Protein AF-A0A9D6PMY3-F1 (afdb_monomer)

Foldseek 3Di:
DDDPQQQAPLCPPPDPVSVVCRNPDDD

Secondary structure (DSSP, 8-state):
--------GGGG---HHHHHTTTS---

pLDDT: mean 84.42, std 14.11, range [46.25, 97.62]

Nearest PDB structures (foldseek):
  3ira-assembly1_A  TM=8.530E-01  e=2.286E-01  Methanosarcina mazei Go1

Radius of gyration: 9.67 Å; Cα contacts (8 Å, |Δi|>4): 26; chains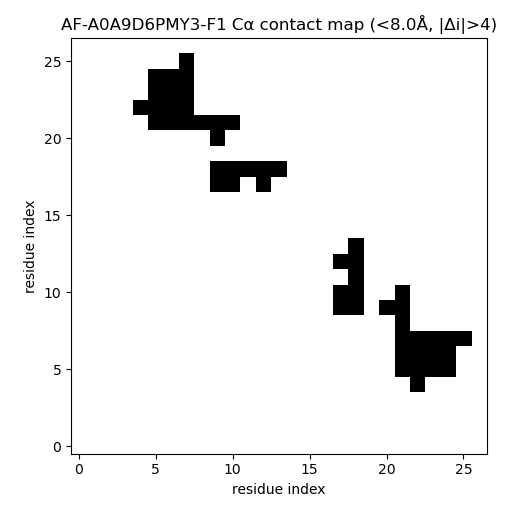: 1; bounding box: 27×13×20 Å

Sequence (27 aa):
MSEPTHTNHLIHETSPYLLQHAHNPVD

Solvent-accessible surface area (backbone atoms only — not comparable to full-atom values): 1830 Å² total; per-residue (Å²): 133,86,78,84,82,44,67,45,80,35,67,77,48,88,50,71,74,45,42,70,50,11,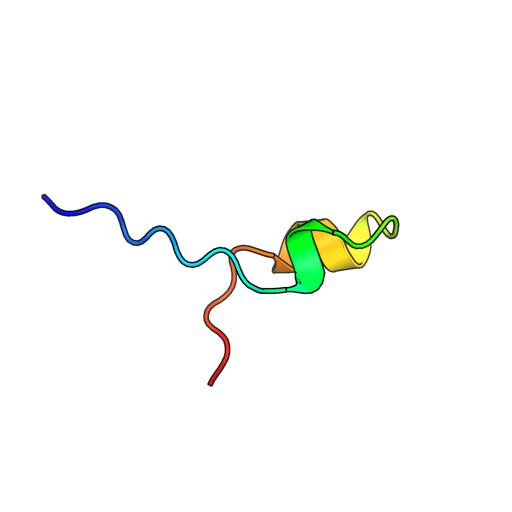63,47,85,74,135

Structure (mmCIF, N/CA/C/O backbone):
data_AF-A0A9D6PMY3-F1
#
_entry.id   AF-A0A9D6PMY3-F1
#
loop_
_atom_site.group_PDB
_atom_site.id
_atom_site.type_symbol
_atom_site.label_atom_id
_atom_site.label_alt_id
_atom_site.label_comp_id
_atom_site.label_asym_id
_atom_site.label_entity_id
_atom_site.label_seq_id
_atom_site.pdbx_PDB_ins_code
_atom_site.Cartn_x
_atom_site.Cartn_y
_atom_site.Cartn_z
_atom_site.occupancy
_atom_site.B_iso_or_equiv
_atom_site.auth_seq_id
_atom_site.auth_comp_id
_atom_site.auth_asym_id
_atom_site.auth_atom_id
_atom_site.pdbx_PDB_model_num
ATOM 1 N N . MET A 1 1 ? 21.309 2.442 -12.807 1.00 46.25 1 MET A N 1
ATOM 2 C CA . MET A 1 1 ? 20.816 1.076 -12.542 1.00 46.25 1 MET A CA 1
ATOM 3 C C . MET A 1 1 ? 19.352 1.237 -12.192 1.00 46.25 1 MET A C 1
ATOM 5 O O . MET A 1 1 ? 19.063 1.856 -11.182 1.00 46.25 1 MET A O 1
ATOM 9 N N . SER A 1 2 ? 18.468 0.883 -13.118 1.00 55.06 2 SER A N 1
ATOM 10 C CA . SER A 1 2 ? 17.035 1.191 -13.085 1.00 55.06 2 SER A CA 1
ATOM 11 C C . SER A 1 2 ? 16.369 0.467 -11.914 1.00 55.06 2 SER A C 1
ATOM 13 O O . SER A 1 2 ? 16.406 -0.760 -11.868 1.00 55.06 2 SER A O 1
ATOM 15 N N . GLU A 1 3 ? 15.807 1.208 -10.962 1.00 61.84 3 GLU A N 1
ATOM 16 C CA . GLU A 1 3 ? 15.041 0.633 -9.854 1.00 61.84 3 GLU A CA 1
ATOM 17 C C . GLU A 1 3 ? 13.783 -0.062 -10.395 1.00 61.84 3 GLU A C 1
ATOM 19 O O . GLU A 1 3 ? 13.028 0.562 -11.148 1.00 61.84 3 GLU A O 1
ATOM 24 N N . PRO A 1 4 ? 13.515 -1.331 -10.040 1.00 64.06 4 PRO A N 1
ATOM 25 C CA . PRO A 1 4 ? 12.242 -1.947 -10.360 1.00 64.06 4 PRO A CA 1
ATOM 26 C C . PRO A 1 4 ? 11.205 -1.441 -9.353 1.00 64.06 4 PRO A C 1
ATOM 28 O O . PRO A 1 4 ? 11.057 -1.969 -8.254 1.00 64.06 4 PRO A O 1
ATOM 31 N N . THR A 1 5 ? 10.478 -0.391 -9.724 1.00 64.81 5 THR A N 1
ATOM 32 C CA . THR A 1 5 ? 9.301 0.107 -8.999 1.00 64.81 5 THR A CA 1
ATOM 33 C C . THR A 1 5 ? 8.097 -0.800 -9.261 1.00 64.81 5 THR A C 1
ATOM 35 O O . THR A 1 5 ? 7.087 -0.387 -9.829 1.00 64.81 5 THR A O 1
ATOM 38 N N . HIS A 1 6 ? 8.188 -2.078 -8.892 1.00 73.06 6 HIS A N 1
ATOM 39 C CA . HIS A 1 6 ? 7.053 -2.994 -8.998 1.00 73.06 6 HIS A CA 1
ATOM 40 C C . HIS A 1 6 ? 6.118 -2.783 -7.815 1.00 73.06 6 HIS A C 1
ATOM 42 O O . HIS A 1 6 ? 6.097 -3.570 -6.881 1.00 73.06 6 HIS A O 1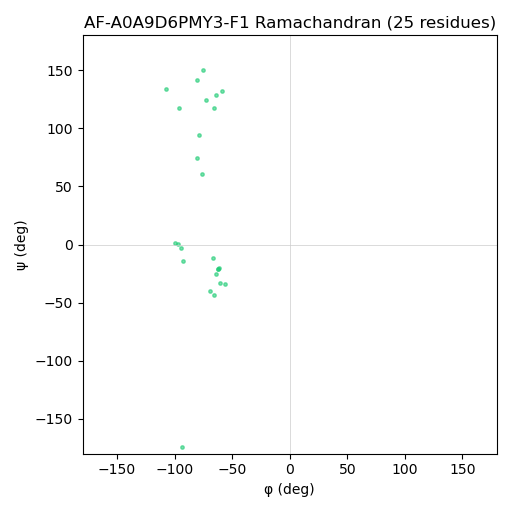
ATOM 48 N N . THR A 1 7 ? 5.371 -1.682 -7.852 1.00 84.19 7 THR A N 1
ATOM 49 C CA . THR A 1 7 ? 4.244 -1.453 -6.952 1.00 84.19 7 THR A CA 1
ATOM 50 C C . THR A 1 7 ? 2.966 -1.872 -7.674 1.00 84.19 7 THR A C 1
ATOM 52 O O . THR A 1 7 ? 2.636 -1.315 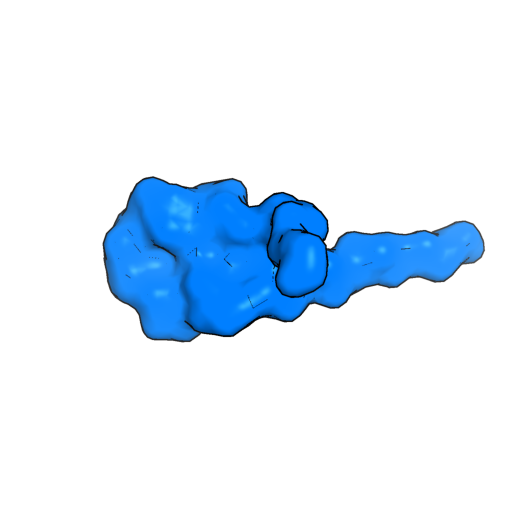-8.720 1.00 84.19 7 THR A O 1
ATOM 55 N N . ASN A 1 8 ? 2.263 -2.872 -7.149 1.00 89.00 8 ASN A N 1
ATOM 56 C CA . ASN A 1 8 ? 1.018 -3.391 -7.715 1.00 89.00 8 ASN A CA 1
ATOM 57 C C . ASN A 1 8 ? -0.221 -2.720 -7.078 1.00 89.00 8 ASN A C 1
ATOM 59 O O . ASN A 1 8 ? -0.107 -1.780 -6.288 1.00 89.00 8 ASN A O 1
ATOM 63 N N . HIS A 1 9 ? -1.427 -3.186 -7.430 1.00 93.31 9 HIS A N 1
ATOM 64 C CA . HIS A 1 9 ? -2.680 -2.571 -6.971 1.00 93.31 9 HIS A CA 1
ATOM 65 C C . HIS A 1 9 ? -2.869 -2.602 -5.444 1.00 93.31 9 HIS A C 1
ATOM 67 O O . HIS A 1 9 ? -3.634 -1.793 -4.919 1.00 93.31 9 HIS A O 1
ATOM 73 N N . LEU A 1 10 ? -2.161 -3.486 -4.731 1.00 94.31 10 LEU A N 1
ATOM 74 C CA . LEU A 1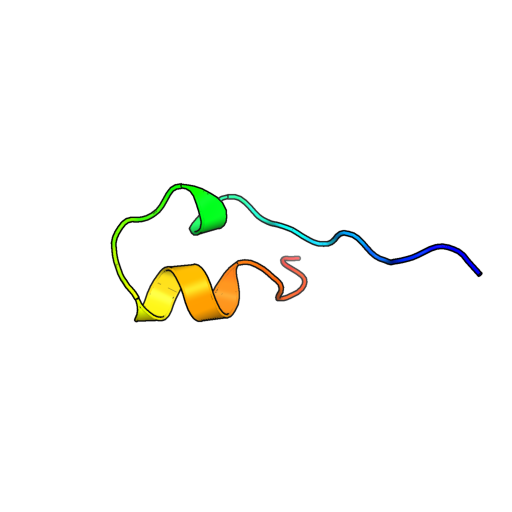 10 ? -2.299 -3.665 -3.285 1.00 94.31 10 LEU A CA 1
ATOM 75 C C . LEU A 1 10 ? -1.825 -2.449 -2.480 1.00 94.31 10 LEU A C 1
ATOM 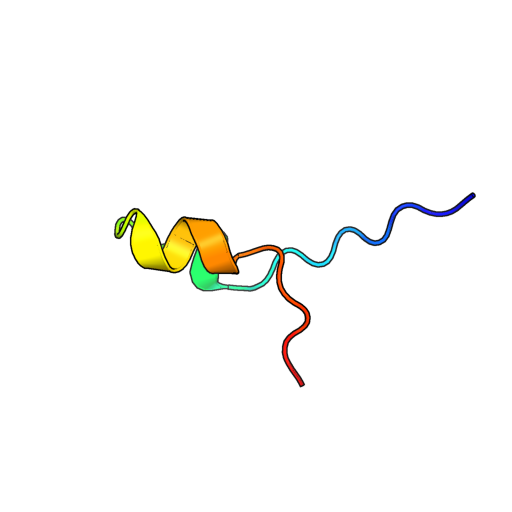77 O O . LEU A 1 10 ? -2.120 -2.362 -1.295 1.00 94.31 10 LEU A O 1
ATOM 81 N N . ILE A 1 11 ? -1.137 -1.484 -3.098 1.00 93.81 11 ILE A N 1
ATOM 82 C CA . ILE A 1 11 ? -0.707 -0.245 -2.431 1.00 93.81 11 ILE A CA 1
ATOM 83 C C . ILE A 1 11 ? -1.876 0.619 -1.925 1.00 93.81 11 ILE A C 1
ATOM 85 O O . ILE A 1 11 ? -1.688 1.444 -1.034 1.00 93.81 11 ILE A O 1
ATOM 89 N N . HIS A 1 12 ? -3.079 0.438 -2.476 1.00 94.94 12 HIS A N 1
ATOM 90 C CA . HIS A 1 12 ? -4.285 1.155 -2.045 1.00 94.94 12 HIS A CA 1
ATOM 91 C C . HIS A 1 12 ? -5.118 0.382 -1.014 1.00 94.94 12 HIS A C 1
ATOM 93 O O . HIS A 1 12 ? -6.133 0.892 -0.540 1.00 94.94 12 HIS A O 1
ATOM 99 N N . GLU A 1 13 ? -4.711 -0.838 -0.669 1.00 97.00 13 GLU A N 1
ATOM 100 C CA . GLU A 1 13 ? -5.401 -1.646 0.329 1.00 97.00 13 GLU A CA 1
ATOM 101 C C . GLU A 1 13 ? -5.109 -1.141 1.743 1.00 97.00 13 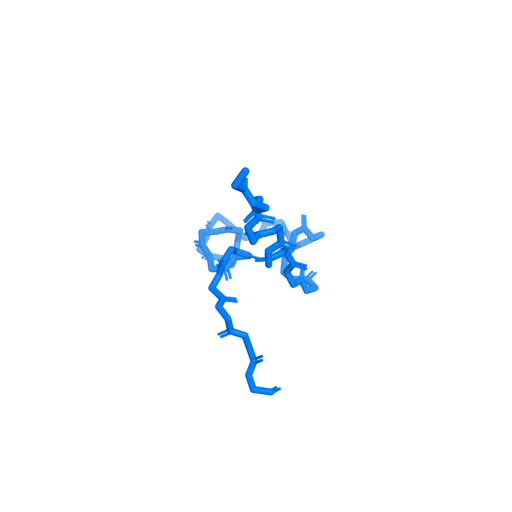GLU A C 1
ATOM 103 O O . GLU A 1 13 ? -4.036 -0.625 2.045 1.00 97.00 13 GLU A O 1
ATOM 108 N N . THR A 1 14 ? -6.058 -1.323 2.658 1.00 96.12 14 THR A N 1
ATOM 109 C CA . THR A 1 14 ? -5.884 -0.907 4.060 1.00 96.12 14 THR A CA 1
ATOM 110 C C . THR A 1 14 ? -5.340 -2.023 4.946 1.00 96.12 14 THR A C 1
ATOM 112 O O . THR A 1 14 ? -4.941 -1.778 6.084 1.00 96.12 14 THR A O 1
ATOM 115 N N . SER A 1 15 ? -5.358 -3.267 4.460 1.00 97.62 15 SER A N 1
ATOM 116 C CA . SER A 1 15 ? -4.854 -4.415 5.210 1.00 97.62 15 SER A CA 1
ATOM 117 C C . SER A 1 15 ? -3.321 -4.377 5.273 1.00 97.62 15 SER A C 1
ATOM 119 O O . SER A 1 15 ? -2.680 -4.401 4.219 1.00 97.62 15 SER A O 1
ATOM 121 N N . PRO A 1 16 ? -2.706 -4.408 6.474 1.00 94.69 16 PRO A N 1
ATOM 122 C CA . PRO A 1 16 ? -1.247 -4.423 6.623 1.00 94.69 16 PRO A CA 1
ATOM 123 C C . PRO A 1 16 ? -0.586 -5.589 5.886 1.00 94.69 16 PRO A C 1
ATOM 125 O O . PRO A 1 16 ? 0.511 -5.458 5.349 1.00 94.69 16 PRO A O 1
ATOM 128 N N . TYR A 1 17 ? -1.282 -6.727 5.835 1.00 94.75 17 TYR A N 1
ATOM 129 C CA . TYR A 1 17 ? -0.821 -7.902 5.111 1.00 94.75 17 TYR A CA 1
ATOM 130 C C . TYR A 1 17 ? -0.768 -7.641 3.603 1.00 94.75 17 TYR A C 1
ATOM 132 O O . TYR A 1 17 ? 0.221 -7.974 2.964 1.00 94.75 17 TYR A O 1
ATOM 140 N N . LEU A 1 18 ? -1.787 -7.000 3.026 1.00 94.12 18 LEU A N 1
ATOM 141 C CA . LEU A 1 18 ? -1.830 -6.727 1.586 1.00 94.12 18 LEU A CA 1
ATOM 142 C C . LEU A 1 18 ? -0.788 -5.682 1.176 1.00 94.12 18 LEU A C 1
ATOM 144 O O . LEU A 1 18 ? -0.078 -5.884 0.193 1.00 94.12 18 LEU A O 1
ATOM 148 N N . LEU A 1 19 ? -0.601 -4.640 1.987 1.00 94.56 19 LEU A N 1
ATOM 149 C CA . LEU A 1 19 ? 0.434 -3.627 1.765 1.00 94.56 19 LEU A CA 1
ATOM 150 C C . LEU A 1 19 ? 1.851 -4.216 1.767 1.00 94.56 19 LEU A C 1
ATOM 152 O O . LEU A 1 19 ? 2.700 -3.777 0.995 1.00 94.56 19 LEU A O 1
ATOM 156 N N . GLN A 1 20 ? 2.102 -5.255 2.569 1.00 92.94 20 GLN A N 1
ATOM 157 C CA . GLN A 1 20 ? 3.390 -5.956 2.567 1.00 92.94 20 GLN A CA 1
ATOM 158 C C . GLN A 1 20 ? 3.683 -6.663 1.231 1.00 92.94 20 GLN A C 1
ATOM 160 O O . GLN A 1 20 ? 4.846 -6.838 0.878 1.00 92.94 20 GLN A O 1
ATOM 165 N N . HIS A 1 21 ? 2.648 -7.026 0.470 1.00 93.00 21 HIS A N 1
ATOM 166 C CA . HIS A 1 21 ? 2.776 -7.672 -0.838 1.00 93.00 21 HIS A CA 1
ATOM 167 C C . HIS A 1 21 ? 2.677 -6.677 -2.003 1.00 93.00 21 HIS A C 1
ATOM 169 O O . HIS A 1 21 ? 2.803 -7.082 -3.159 1.00 93.00 21 HIS A O 1
ATOM 175 N N . ALA A 1 22 ? 2.495 -5.379 -1.731 1.00 93.12 22 ALA A N 1
ATOM 176 C CA . ALA A 1 22 ? 2.374 -4.354 -2.766 1.00 93.12 22 ALA A CA 1
ATOM 177 C C . ALA A 1 22 ? 3.628 -4.226 -3.639 1.00 93.12 22 ALA A C 1
ATOM 179 O O . ALA A 1 22 ? 3.527 -3.757 -4.765 1.00 93.12 22 ALA A O 1
ATOM 180 N N . HIS A 1 23 ? 4.781 -4.679 -3.141 1.00 91.06 23 HIS A N 1
ATOM 181 C CA . HIS A 1 23 ? 6.063 -4.638 -3.846 1.00 91.06 23 HIS A CA 1
ATOM 182 C C . HIS A 1 23 ? 6.471 -5.958 -4.509 1.00 91.06 23 HIS A C 1
ATOM 184 O O . HIS A 1 23 ? 7.555 -6.059 -5.086 1.00 91.06 23 HIS A O 1
ATOM 190 N N . ASN A 1 24 ? 5.628 -6.986 -4.414 1.00 86.50 24 ASN A N 1
ATOM 191 C CA . ASN A 1 24 ? 5.917 -8.263 -5.045 1.00 86.50 24 ASN A CA 1
ATOM 192 C C . ASN A 1 24 ? 5.554 -8.197 -6.535 1.00 86.50 24 ASN A C 1
ATOM 194 O O . ASN A 1 24 ? 4.522 -7.605 -6.882 1.00 86.50 24 ASN A O 1
ATOM 198 N N . PRO A 1 25 ? 6.363 -8.815 -7.417 1.00 82.25 25 PRO A N 1
ATOM 199 C CA . PRO A 1 25 ? 5.98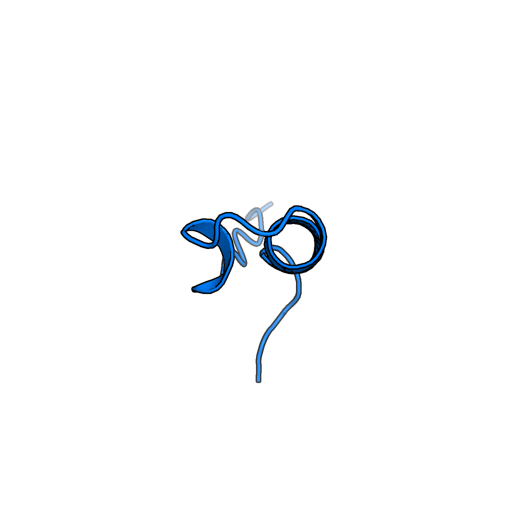9 -8.969 -8.813 1.00 82.25 25 PRO A CA 1
ATOM 200 C C . PRO A 1 25 ? 4.674 -9.749 -8.888 1.00 82.25 25 PRO A C 1
ATOM 202 O O . PRO A 1 25 ? 4.498 -10.762 -8.211 1.00 82.25 25 PRO A O 1
ATOM 205 N N . VAL A 1 26 ? 3.747 -9.233 -9.684 1.00 79.12 26 VAL A N 1
ATOM 206 C CA . VAL A 1 26 ? 2.496 -9.904 -10.035 1.00 79.12 26 VAL A CA 1
ATOM 207 C C . VAL A 1 26 ? 2.646 -10.326 -11.493 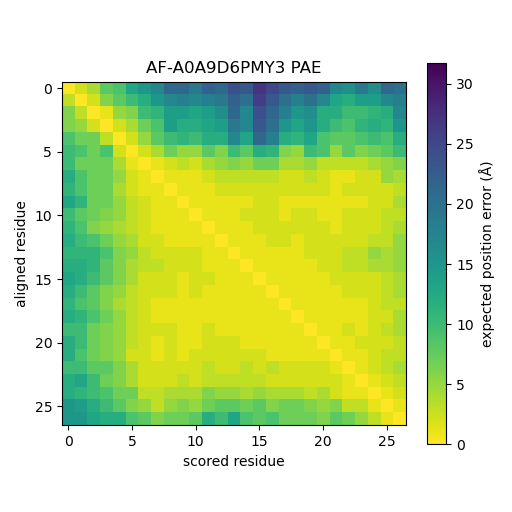1.00 79.12 26 VAL A C 1
ATOM 209 O O . VAL A 1 26 ? 3.153 -9.530 -12.283 1.00 79.12 26 VAL A O 1
ATOM 212 N N . ASP A 1 27 ? 2.287 -11.574 -11.803 1.00 77.94 27 ASP A N 1
ATOM 213 C CA . ASP A 1 27 ? 2.217 -12.093 -13.180 1.00 77.94 27 ASP A CA 1
ATOM 214 C C . ASP A 1 27 ? 1.315 -11.236 -14.087 1.00 77.94 27 ASP A C 1
ATOM 216 O O . ASP A 1 27 ? 0.262 -10.749 -13.604 1.00 77.94 27 ASP A O 1
#